Protein AF-A0A353PHP0-F1 (afdb_monomer_lite)

pLDDT: mean 90.65, std 4.7, range [76.19, 97.06]

Structure (mmCIF, N/CA/C/O backbone):
data_AF-A0A353PHP0-F1
#
_entry.id   AF-A0A353PHP0-F1
#
loop_
_atom_site.group_PDB
_atom_site.id
_atom_site.type_symbol
_atom_site.label_atom_id
_atom_site.label_alt_id
_atom_site.label_comp_id
_atom_site.label_asym_id
_atom_site.label_entity_id
_atom_site.label_seq_id
_atom_site.pdbx_PDB_ins_code
_atom_site.Cartn_x
_atom_site.Cartn_y
_atom_site.Cartn_z
_atom_site.occupancy
_atom_site.B_iso_or_equiv
_atom_site.auth_seq_id
_atom_site.auth_comp_id
_atom_site.auth_asym_id
_atom_site.auth_atom_id
_atom_site.pdbx_PDB_model_num
ATOM 1 N N . MET A 1 1 ? -19.219 10.106 6.980 1.00 82.94 1 MET A N 1
ATOM 2 C CA . MET A 1 1 ? -17.929 9.731 6.370 1.00 82.94 1 MET A CA 1
ATOM 3 C C . MET A 1 1 ? -17.165 11.012 6.135 1.00 82.94 1 MET A C 1
ATOM 5 O O . MET A 1 1 ? -17.767 11.955 5.636 1.00 82.94 1 MET A O 1
ATOM 9 N N . MET A 1 2 ? -15.906 11.061 6.548 1.00 92.88 2 MET A N 1
ATOM 10 C CA . MET A 1 2 ? -15.044 12.233 6.441 1.00 92.88 2 MET A CA 1
ATOM 11 C C . MET A 1 2 ? -13.754 11.829 5.733 1.00 92.88 2 MET A C 1
ATOM 13 O O . MET A 1 2 ? -13.275 10.714 5.925 1.00 92.88 2 MET A O 1
ATOM 17 N N . ILE A 1 3 ? -13.235 12.707 4.879 1.00 95.25 3 ILE A N 1
ATOM 18 C CA . ILE A 1 3 ? -12.002 12.472 4.127 1.00 95.25 3 ILE A CA 1
ATOM 19 C C . ILE A 1 3 ? -10.985 13.497 4.607 1.00 95.25 3 ILE A C 1
ATOM 21 O O . ILE A 1 3 ? -11.263 14.696 4.592 1.00 95.25 3 ILE A O 1
ATOM 25 N N . TYR A 1 4 ? -9.832 13.012 5.047 1.00 94.31 4 TYR A N 1
ATOM 26 C CA . TYR A 1 4 ? -8.721 13.819 5.522 1.00 94.31 4 TYR A CA 1
ATOM 27 C C . TYR A 1 4 ? -7.579 13.748 4.512 1.00 94.31 4 TYR A C 1
ATOM 29 O O . TYR A 1 4 ? -7.141 12.658 4.141 1.00 94.31 4 TYR A O 1
ATOM 37 N N . ASP A 1 5 ? -7.100 14.918 4.095 1.00 94.00 5 ASP A N 1
ATOM 38 C CA . ASP A 1 5 ? -5.894 15.082 3.284 1.00 94.00 5 ASP A CA 1
ATOM 39 C C . ASP A 1 5 ? -4.726 15.433 4.220 1.00 94.00 5 ASP A C 1
ATOM 41 O O . ASP A 1 5 ? -4.592 16.570 4.672 1.00 94.00 5 ASP A O 1
ATOM 45 N N . GLN A 1 6 ? -3.928 14.424 4.572 1.00 90.44 6 GLN A N 1
ATOM 46 C CA . GLN A 1 6 ? -2.770 14.510 5.465 1.00 90.44 6 GLN A CA 1
ATOM 47 C C . GLN A 1 6 ? -1.513 14.091 4.689 1.00 90.44 6 GLN A C 1
ATOM 49 O O . GLN A 1 6 ? -0.870 13.094 5.021 1.00 90.44 6 GLN A O 1
ATOM 54 N N . LYS A 1 7 ? -1.192 14.822 3.610 1.00 90.31 7 LYS A N 1
ATOM 55 C CA . LYS A 1 7 ? -0.123 14.462 2.658 1.00 90.31 7 LYS A CA 1
ATOM 56 C C . LYS A 1 7 ? 1.164 13.970 3.348 1.00 90.31 7 LYS A C 1
ATOM 58 O O . LYS A 1 7 ? 1.655 14.650 4.249 1.00 90.31 7 LYS A O 1
ATOM 63 N N . PRO A 1 8 ? 1.743 12.837 2.898 1.00 94.06 8 PRO A N 1
ATOM 64 C CA . PRO A 1 8 ? 1.388 12.071 1.693 1.00 94.06 8 PRO A CA 1
ATOM 65 C C . PRO A 1 8 ? 0.208 11.095 1.865 1.00 94.06 8 PRO A C 1
ATOM 67 O O . PRO A 1 8 ? -0.086 10.338 0.939 1.00 94.06 8 PRO A O 1
ATOM 70 N N . TYR A 1 9 ? -0.455 11.097 3.020 1.00 95.69 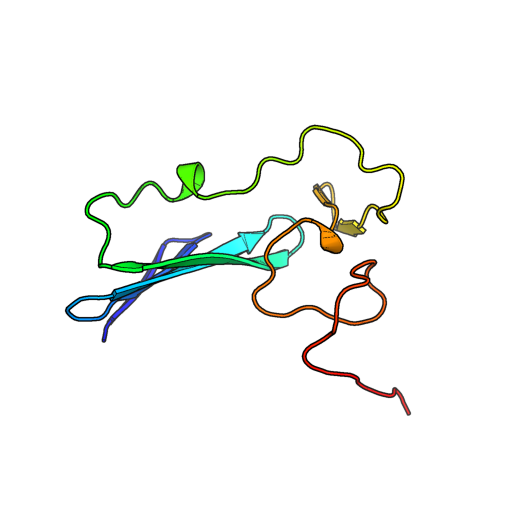9 TYR A N 1
ATOM 71 C CA . TYR A 1 9 ? -1.516 10.162 3.366 1.00 95.69 9 TYR A CA 1
ATOM 72 C C . TYR A 1 9 ? -2.911 10.738 3.119 1.00 95.69 9 TYR A C 1
ATOM 74 O O . TYR A 1 9 ? -3.176 11.921 3.333 1.00 95.69 9 TYR A O 1
ATOM 82 N N . PHE A 1 10 ? -3.834 9.862 2.750 1.00 95.81 10 PHE A N 1
ATOM 83 C CA . PHE A 1 10 ? -5.260 10.145 2.714 1.00 95.81 10 PHE A CA 1
ATOM 84 C C . PHE A 1 10 ? -5.966 9.160 3.633 1.00 95.81 10 PHE A C 1
ATOM 86 O O . PHE A 1 10 ? -5.788 7.948 3.506 1.00 95.81 10 PHE A O 1
ATOM 93 N N . LYS A 1 11 ? -6.780 9.684 4.550 1.00 95.69 11 LYS A N 1
ATOM 94 C CA . LYS A 1 11 ? -7.589 8.881 5.470 1.00 95.69 11 LYS A CA 1
ATOM 95 C C . LYS A 1 11 ? -9.066 9.097 5.172 1.00 95.69 11 LYS A C 1
ATOM 97 O O . LYS A 1 11 ? -9.568 10.216 5.261 1.00 95.69 11 LYS A O 1
ATOM 102 N N . LEU A 1 12 ? -9.778 8.019 4.877 1.00 95.50 12 LEU A N 1
ATOM 103 C CA . LEU A 1 12 ? -11.234 7.984 4.860 1.00 95.50 12 LEU A CA 1
ATOM 104 C C . LEU A 1 12 ? -11.698 7.406 6.193 1.00 95.50 12 LEU A C 1
ATOM 106 O O . LEU A 1 12 ? -11.366 6.278 6.554 1.00 95.50 12 LEU A O 1
ATOM 110 N N . GLU A 1 13 ? -12.476 8.193 6.922 1.00 95.56 13 GLU A N 1
ATOM 111 C CA . GLU A 1 13 ? -12.954 7.859 8.254 1.00 95.56 13 GLU A CA 1
ATOM 112 C C . GLU A 1 13 ? -14.480 7.736 8.255 1.00 95.56 13 GLU A C 1
ATOM 114 O O . GLU A 1 13 ? -15.232 8.607 7.791 1.00 95.56 13 GLU A O 1
ATOM 119 N N . THR A 1 14 ? -14.957 6.629 8.805 1.00 95.44 14 THR A N 1
ATOM 120 C CA . THR A 1 14 ? -16.368 6.419 9.129 1.00 95.44 14 THR A CA 1
ATOM 121 C C . THR A 1 14 ? -16.544 6.406 10.648 1.00 95.44 14 THR A C 1
ATOM 123 O O . THR A 1 14 ? -15.641 6.776 11.395 1.00 95.44 14 THR A O 1
ATOM 126 N N . LYS A 1 15 ? -17.725 6.012 11.134 1.00 94.50 15 LYS A N 1
ATOM 127 C CA . LYS A 1 15 ? -17.953 5.890 12.576 1.00 94.50 15 LYS A CA 1
ATOM 128 C C . LYS A 1 15 ? -16.998 4.867 13.209 1.00 94.50 15 LYS A C 1
ATOM 130 O O . LYS A 1 15 ? -16.430 5.151 14.258 1.00 94.50 15 LYS A O 1
ATOM 135 N N . ASP A 1 16 ? -16.803 3.734 12.535 1.00 95.44 16 ASP A N 1
ATOM 136 C CA . ASP A 1 16 ? -16.145 2.554 13.106 1.00 95.44 16 ASP A CA 1
ATOM 137 C C . ASP A 1 16 ? -14.928 2.075 12.288 1.00 95.44 16 ASP A C 1
ATOM 139 O O . ASP A 1 16 ? -14.172 1.229 12.763 1.00 95.44 16 ASP A O 1
ATOM 143 N N . LEU A 1 17 ? -14.713 2.612 11.078 1.00 96.62 17 LEU A N 1
ATOM 144 C CA . LEU A 1 17 ? -13.669 2.167 10.144 1.00 96.62 17 LEU A CA 1
ATOM 145 C C . LEU A 1 17 ? -12.763 3.303 9.671 1.00 96.62 17 LEU A C 1
ATOM 147 O O . LEU A 1 17 ? -13.256 4.401 9.393 1.00 96.62 17 LEU A O 1
ATOM 151 N N . ASN A 1 18 ? -11.488 2.968 9.468 1.00 96.44 18 ASN A N 1
ATOM 152 C CA . ASN A 1 18 ? -10.502 3.771 8.750 1.00 96.44 18 ASN A CA 1
ATOM 153 C C . ASN A 1 18 ? -10.051 3.042 7.479 1.00 96.44 18 ASN A C 1
ATOM 155 O O . ASN A 1 18 ? -9.802 1.837 7.503 1.00 96.44 18 ASN A O 1
ATOM 159 N N . TYR A 1 19 ? -9.898 3.800 6.398 1.00 96.69 19 TYR A N 1
ATOM 160 C CA . TYR A 1 19 ? -9.226 3.388 5.170 1.00 96.69 19 TYR A CA 1
ATOM 161 C C . TYR A 1 19 ? -8.115 4.394 4.882 1.00 96.69 19 TYR A C 1
ATOM 163 O O . TYR A 1 19 ? -8.383 5.595 4.826 1.00 96.69 19 TYR A O 1
ATOM 171 N N . ILE A 1 20 ? -6.875 3.930 4.772 1.00 96.62 20 ILE A N 1
ATOM 172 C CA . ILE A 1 20 ? -5.688 4.783 4.736 1.00 96.62 20 ILE A CA 1
ATOM 173 C C . ILE A 1 20 ? -4.833 4.387 3.542 1.00 96.62 20 ILE A C 1
ATOM 175 O O . ILE A 1 20 ? -4.457 3.223 3.395 1.00 96.62 20 ILE A O 1
ATOM 179 N N . ILE A 1 21 ? -4.506 5.381 2.722 1.00 97.06 21 ILE A N 1
ATOM 180 C CA . ILE A 1 21 ? -3.661 5.233 1.538 1.00 97.06 21 ILE A CA 1
ATOM 181 C C . ILE A 1 21 ? -2.575 6.297 1.528 1.00 97.06 21 ILE A C 1
ATOM 183 O O . ILE A 1 21 ? -2.725 7.349 2.151 1.00 97.06 21 ILE A O 1
ATOM 187 N N . LYS A 1 22 ? -1.496 6.044 0.792 1.00 95.88 22 LYS A N 1
ATOM 188 C CA . LYS A 1 22 ? -0.373 6.972 0.635 1.00 95.88 22 LYS A CA 1
ATOM 189 C C . LYS A 1 22 ? -0.020 7.156 -0.830 1.00 95.88 22 LYS A C 1
ATOM 191 O O . LYS A 1 22 ? -0.087 6.210 -1.606 1.00 95.88 22 LYS A O 1
ATOM 196 N N . VAL A 1 23 ? 0.422 8.354 -1.197 1.00 95.19 23 VAL A N 1
ATOM 197 C CA . VAL A 1 23 ? 1.160 8.561 -2.448 1.00 95.19 23 VAL A CA 1
ATOM 198 C C . VAL A 1 23 ? 2.634 8.251 -2.196 1.00 95.19 23 VAL A C 1
ATOM 200 O O . VAL A 1 23 ? 3.296 8.930 -1.408 1.00 95.19 23 VAL A O 1
ATOM 203 N N . SER A 1 24 ? 3.141 7.205 -2.844 1.00 92.31 24 SER A N 1
ATOM 204 C CA . SER A 1 24 ? 4.543 6.805 -2.776 1.00 92.31 24 SER A CA 1
ATOM 205 C C . SER A 1 24 ? 5.452 7.857 -3.410 1.00 92.31 24 SER A C 1
ATOM 207 O O . SER A 1 24 ? 5.031 8.663 -4.244 1.00 92.31 24 SER A O 1
ATOM 209 N N . LYS A 1 25 ? 6.744 7.814 -3.075 1.00 91.19 25 LYS A N 1
ATOM 210 C CA . LYS A 1 25 ? 7.747 8.682 -3.713 1.00 91.19 25 LYS A CA 1
ATOM 211 C C . LYS A 1 25 ? 7.902 8.412 -5.215 1.00 91.19 25 LYS A C 1
ATOM 213 O O . LYS A 1 25 ? 8.340 9.283 -5.949 1.00 91.19 25 LYS A O 1
ATOM 218 N N . THR A 1 26 ? 7.523 7.220 -5.672 1.00 91.44 26 THR A N 1
ATOM 219 C CA . THR A 1 26 ? 7.492 6.822 -7.086 1.00 91.44 26 THR A CA 1
ATOM 220 C C . THR A 1 26 ? 6.139 7.111 -7.761 1.00 91.44 26 THR A C 1
ATOM 222 O O . THR A 1 26 ? 5.907 6.660 -8.885 1.00 91.44 26 THR A O 1
ATOM 225 N N . ALA A 1 27 ? 5.267 7.884 -7.098 1.00 91.69 27 ALA A N 1
ATOM 226 C CA . ALA A 1 27 ? 3.963 8.360 -7.565 1.00 91.69 27 ALA A CA 1
ATOM 227 C C . ALA A 1 27 ? 2.889 7.274 -7.785 1.00 91.69 27 ALA A C 1
ATOM 229 O O . ALA A 1 27 ? 1.955 7.465 -8.567 1.00 91.69 27 ALA A O 1
ATOM 230 N N . GLN A 1 28 ? 2.978 6.140 -7.086 1.00 92.94 28 GLN A N 1
ATOM 231 C CA . GLN A 1 28 ? 1.885 5.166 -7.000 1.00 92.94 28 GLN A CA 1
ATOM 232 C C . GLN A 1 28 ? 1.053 5.373 -5.736 1.00 92.94 28 GLN A C 1
ATOM 234 O O . GLN A 1 28 ? 1.515 5.942 -4.751 1.00 92.94 28 GLN A O 1
ATOM 239 N N . LEU A 1 29 ? -0.184 4.880 -5.764 1.00 94.69 29 LEU A N 1
ATOM 240 C CA . LEU A 1 29 ? -1.041 4.817 -4.587 1.00 94.69 29 LEU A CA 1
ATOM 241 C C . LEU A 1 29 ? -0.803 3.496 -3.852 1.00 94.69 29 LEU A C 1
ATOM 243 O O . LEU A 1 29 ? -1.041 2.427 -4.414 1.00 94.69 29 LEU A O 1
ATOM 247 N N . GLU A 1 30 ? -0.341 3.584 -2.609 1.00 95.31 30 GLU A N 1
ATOM 248 C CA . GLU A 1 30 ? -0.122 2.454 -1.709 1.00 95.31 30 GLU A CA 1
ATOM 249 C C . GLU A 1 30 ? -1.297 2.314 -0.738 1.00 95.31 30 GLU A C 1
ATOM 251 O O . GLU A 1 30 ? -1.706 3.291 -0.103 1.00 95.31 30 GLU A O 1
ATOM 256 N N . HIS A 1 31 ? -1.802 1.093 -0.595 1.00 96.25 31 HIS A N 1
ATOM 257 C CA . HIS A 1 31 ? -2.769 0.724 0.427 1.00 96.25 31 HIS A CA 1
ATOM 258 C C . HIS A 1 31 ? -2.042 0.481 1.749 1.00 96.25 31 HIS A C 1
ATOM 260 O O . HIS A 1 31 ? -1.225 -0.436 1.838 1.00 96.25 31 HIS A O 1
ATOM 266 N N . LEU A 1 32 ? -2.344 1.262 2.788 1.00 96.00 32 LEU A N 1
ATOM 267 C CA . LEU A 1 32 ? -1.723 1.076 4.103 1.00 96.00 32 LEU A CA 1
ATOM 268 C C . LEU A 1 32 ? -2.609 0.289 5.062 1.00 96.00 32 LEU A C 1
ATOM 270 O O . LEU A 1 32 ? -2.117 -0.566 5.796 1.00 96.00 32 LEU A O 1
ATOM 274 N N . TYR A 1 33 ? -3.908 0.595 5.100 1.00 96.06 33 TYR A N 1
ATOM 275 C CA . TYR A 1 33 ? -4.804 -0.020 6.071 1.00 96.06 33 TYR A CA 1
ATOM 276 C C . TYR A 1 33 ? -6.274 0.104 5.691 1.00 96.06 33 TYR A C 1
ATOM 278 O O . TYR A 1 33 ? -6.745 1.175 5.310 1.00 96.06 33 TYR A O 1
ATOM 286 N N . PHE A 1 34 ? -7.022 -0.967 5.937 1.00 96.19 34 PHE A N 1
ATOM 287 C CA . PHE A 1 34 ? -8.473 -0.947 6.012 1.00 96.19 34 PHE A CA 1
ATOM 288 C C . PHE A 1 34 ? -8.941 -1.784 7.199 1.00 96.19 34 PHE A C 1
ATOM 290 O O . PHE A 1 34 ? -8.645 -2.975 7.289 1.00 96.19 34 PHE A O 1
ATOM 297 N N . GLY A 1 35 ? -9.688 -1.170 8.114 1.00 96.00 35 GLY A N 1
ATOM 298 C CA . GLY A 1 35 ? -10.188 -1.876 9.287 1.00 96.00 35 GLY A CA 1
ATOM 299 C C . GLY A 1 35 ? -10.790 -0.956 10.334 1.00 96.00 35 GLY A C 1
ATOM 300 O O . GLY A 1 35 ? -11.208 0.160 10.030 1.00 96.00 35 GLY A O 1
ATOM 301 N N . ALA A 1 36 ? -10.832 -1.439 11.578 1.00 96.19 36 ALA A N 1
ATOM 302 C CA . ALA A 1 36 ? -11.347 -0.690 12.718 1.00 96.19 36 ALA A CA 1
ATOM 303 C C . ALA A 1 36 ? -10.640 0.661 12.873 1.00 96.19 36 ALA A C 1
ATOM 305 O O . ALA A 1 36 ? -9.451 0.793 12.563 1.00 96.19 36 ALA A O 1
ATOM 306 N N . LYS A 1 37 ? -11.377 1.655 13.369 1.00 94.56 37 LYS A N 1
ATOM 307 C CA . LYS A 1 37 ? -10.859 3.000 13.606 1.00 94.56 37 LYS A CA 1
ATOM 308 C C . LYS A 1 37 ? -9.601 2.956 14.480 1.00 94.56 37 LYS A C 1
ATOM 310 O O . LYS A 1 37 ? -9.621 2.432 15.592 1.00 94.56 37 LYS A O 1
ATOM 315 N N . LEU A 1 38 ? -8.513 3.512 13.954 1.00 92.25 38 LEU A N 1
ATOM 316 C CA . LEU A 1 38 ? -7.240 3.610 14.659 1.00 92.25 38 LEU A CA 1
ATOM 317 C C . LEU A 1 38 ? -7.285 4.757 15.671 1.00 92.25 38 LEU A C 1
ATOM 319 O O . LEU A 1 38 ? -7.919 5.785 15.431 1.00 92.25 38 LEU A O 1
ATOM 323 N N . ILE A 1 39 ? -6.607 4.554 16.798 1.00 90.00 39 ILE A N 1
ATOM 324 C CA . ILE A 1 39 ? -6.428 5.571 17.844 1.00 90.00 39 ILE A CA 1
ATOM 325 C C . ILE A 1 39 ? -5.226 6.468 17.510 1.00 90.00 39 ILE A C 1
ATOM 327 O O . ILE A 1 39 ? -5.244 7.654 17.825 1.00 90.00 39 ILE A O 1
ATOM 331 N N . ASP A 1 40 ? -4.203 5.897 16.868 1.00 88.06 40 ASP A N 1
ATOM 332 C CA . ASP A 1 40 ? -2.972 6.578 16.462 1.00 88.06 40 ASP A CA 1
ATOM 333 C C . ASP A 1 40 ? -3.050 7.020 14.988 1.00 88.06 40 ASP A C 1
ATOM 335 O O . ASP A 1 40 ? -3.616 6.316 14.146 1.00 8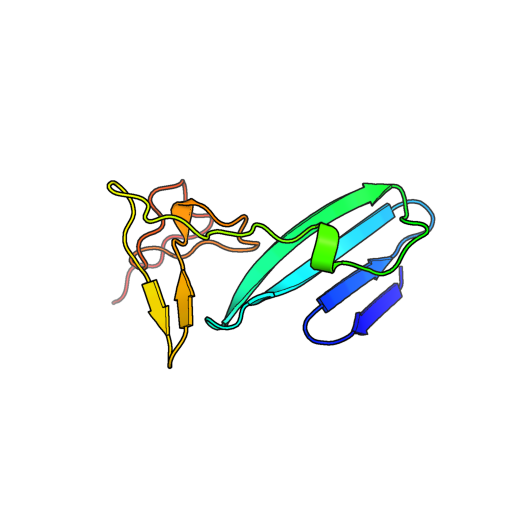8.06 40 ASP A O 1
ATOM 339 N N . GLU A 1 41 ? -2.476 8.185 14.687 1.00 84.94 41 GLU A N 1
ATOM 340 C CA . GLU A 1 41 ? -2.358 8.748 13.335 1.00 84.94 41 GLU A CA 1
ATOM 341 C C . GLU A 1 41 ? -0.937 8.607 12.752 1.00 84.94 41 GLU A C 1
ATOM 343 O O . GLU A 1 41 ? -0.656 9.115 11.668 1.00 84.94 41 GLU A O 1
ATOM 348 N N . ASN A 1 42 ? -0.023 7.908 13.434 1.00 90.50 42 ASN A N 1
ATOM 349 C CA . ASN A 1 42 ? 1.297 7.593 12.898 1.00 90.50 42 ASN A CA 1
ATOM 350 C C . ASN A 1 42 ? 1.241 6.445 11.875 1.00 90.50 42 ASN A C 1
ATOM 352 O O . ASN A 1 42 ? 1.440 5.271 12.197 1.00 90.50 42 ASN A O 1
ATOM 356 N N . TYR A 1 43 ? 0.993 6.796 10.615 1.00 92.31 43 TYR A N 1
ATOM 357 C CA . TYR A 1 43 ? 0.865 5.825 9.527 1.00 92.31 43 TYR A CA 1
ATOM 358 C C . TYR A 1 43 ? 2.199 5.270 9.010 1.00 92.31 43 TYR A C 1
ATOM 360 O O . TYR A 1 43 ? 2.185 4.269 8.300 1.00 92.31 43 TYR A O 1
ATOM 368 N N . GLU A 1 44 ? 3.349 5.840 9.394 1.00 91.50 44 GLU A N 1
ATOM 369 C CA . GLU A 1 44 ? 4.666 5.341 8.959 1.00 91.50 44 GLU A CA 1
ATOM 370 C C . GLU A 1 44 ? 4.900 3.891 9.422 1.00 91.50 44 GLU A C 1
ATOM 372 O O . GLU A 1 44 ? 5.554 3.093 8.751 1.00 91.50 44 GLU A O 1
ATOM 377 N N . ALA A 1 45 ? 4.318 3.521 10.567 1.00 91.31 45 ALA A N 1
ATOM 378 C CA . ALA A 1 45 ? 4.375 2.164 11.101 1.00 91.31 45 ALA A CA 1
ATOM 379 C C . ALA A 1 45 ? 3.641 1.128 10.227 1.00 91.31 45 ALA A C 1
ATOM 381 O O . ALA A 1 45 ? 3.891 -0.068 10.370 1.00 91.31 45 ALA A O 1
ATOM 382 N N . LEU A 1 46 ? 2.745 1.575 9.342 1.00 92.50 46 LEU A N 1
ATOM 383 C CA . LEU A 1 46 ? 1.973 0.729 8.430 1.00 92.50 46 LEU A CA 1
ATOM 384 C C . LEU A 1 46 ? 2.674 0.539 7.076 1.00 92.50 46 LEU A C 1
ATOM 386 O O . LEU A 1 46 ? 2.225 -0.261 6.260 1.00 92.50 46 LEU A O 1
ATOM 390 N N . GLU A 1 47 ? 3.759 1.271 6.817 1.00 91.88 47 GLU A N 1
ATOM 391 C CA . GLU A 1 47 ? 4.462 1.209 5.539 1.00 91.88 47 GLU A CA 1
ATOM 392 C C . GLU A 1 47 ? 5.322 -0.051 5.399 1.00 91.88 47 GLU A C 1
ATOM 394 O O . GLU A 1 47 ? 6.031 -0.465 6.323 1.00 91.88 47 GLU A O 1
ATOM 399 N N . ILE A 1 48 ? 5.341 -0.619 4.190 1.00 89.12 48 ILE A N 1
ATOM 400 C CA . ILE A 1 48 ? 6.276 -1.692 3.851 1.00 89.12 48 ILE A CA 1
ATOM 401 C C . ILE A 1 48 ? 7.667 -1.103 3.616 1.00 89.12 48 ILE A C 1
ATOM 403 O O . ILE A 1 48 ? 7.871 -0.246 2.760 1.00 89.12 48 ILE A O 1
ATOM 407 N N . LYS A 1 49 ? 8.656 -1.622 4.349 1.00 87.62 49 LYS A N 1
ATOM 408 C CA . LYS A 1 49 ? 10.064 -1.226 4.229 1.00 87.62 49 LYS A CA 1
ATOM 409 C C . LYS A 1 49 ? 10.829 -2.246 3.388 1.00 87.62 49 LYS A C 1
ATOM 411 O O . LYS A 1 49 ? 11.222 -3.301 3.884 1.00 87.62 49 LYS A O 1
ATOM 416 N N . LEU A 1 50 ? 11.045 -1.930 2.112 1.00 84.94 50 LEU A N 1
ATOM 417 C CA . LEU A 1 50 ? 11.831 -2.748 1.184 1.00 84.94 50 LEU A CA 1
ATOM 418 C C . LEU A 1 50 ? 13.301 -2.304 1.203 1.00 84.94 50 LEU A C 1
ATOM 420 O O . LEU A 1 50 ? 13.709 -1.440 0.437 1.00 84.94 50 LEU A O 1
ATOM 424 N N . ASN A 1 51 ? 14.098 -2.897 2.094 1.00 78.12 51 ASN A N 1
ATOM 425 C CA . ASN A 1 51 ? 15.527 -2.570 2.246 1.00 78.12 51 ASN A CA 1
ATOM 426 C C . ASN A 1 51 ? 16.468 -3.598 1.593 1.00 78.12 51 ASN A C 1
ATOM 428 O O . ASN A 1 51 ? 17.687 -3.443 1.647 1.00 78.12 51 ASN A O 1
ATOM 432 N N . ALA A 1 52 ? 15.916 -4.669 1.023 1.00 78.31 52 ALA A N 1
ATOM 433 C CA . ALA A 1 52 ? 16.663 -5.737 0.374 1.00 78.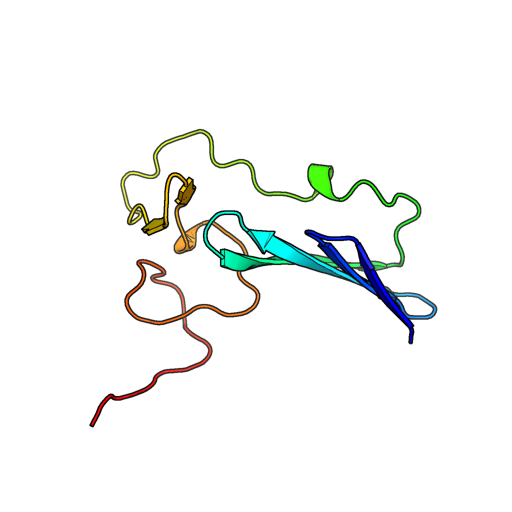31 52 ALA A CA 1
ATOM 434 C C . ALA A 1 52 ? 16.263 -5.838 -1.099 1.00 78.31 52 ALA A C 1
ATOM 436 O O . ALA A 1 52 ? 15.112 -5.586 -1.455 1.00 78.31 52 ALA A O 1
ATOM 437 N N . GLY A 1 53 ? 17.216 -6.230 -1.945 1.00 76.19 53 GLY A N 1
ATOM 438 C CA . GLY A 1 53 ? 16.932 -6.527 -3.344 1.00 76.19 53 GLY A CA 1
ATOM 439 C C . GLY A 1 53 ? 16.037 -7.759 -3.470 1.00 76.19 53 GLY A C 1
ATOM 440 O O . GLY A 1 53 ? 16.248 -8.763 -2.786 1.00 76.19 53 GLY A O 1
ATOM 441 N N . ALA A 1 54 ? 15.061 -7.690 -4.369 1.00 80.69 54 ALA A N 1
ATOM 442 C CA . ALA A 1 54 ? 14.191 -8.804 -4.704 1.00 80.69 54 ALA A CA 1
ATOM 443 C C . ALA A 1 54 ? 14.625 -9.391 -6.053 1.00 80.69 54 ALA A C 1
ATOM 445 O O . ALA A 1 54 ? 14.343 -8.836 -7.108 1.00 80.69 54 ALA A O 1
ATOM 446 N N . GLY A 1 55 ? 15.366 -10.504 -6.020 1.00 78.94 55 GLY A N 1
ATOM 447 C CA . GLY A 1 55 ? 16.040 -11.048 -7.209 1.00 78.94 55 GLY A CA 1
ATOM 448 C C . GLY A 1 55 ? 15.114 -11.507 -8.344 1.00 78.94 55 GLY A C 1
ATOM 449 O O . GLY A 1 55 ? 15.568 -11.643 -9.475 1.00 78.94 55 GLY A O 1
ATOM 450 N N . SER A 1 56 ? 13.833 -11.747 -8.057 1.00 82.62 56 SER A N 1
ATOM 451 C CA . SER A 1 56 ? 12.806 -12.112 -9.044 1.00 82.62 56 SER A CA 1
ATOM 452 C C . SER A 1 56 ? 11.933 -10.939 -9.495 1.00 82.62 56 SER A C 1
ATOM 454 O O . SER A 1 56 ? 11.101 -11.116 -10.382 1.00 82.62 56 SER A O 1
ATOM 456 N N . SER A 1 57 ? 12.079 -9.773 -8.870 1.00 88.38 57 SER A N 1
ATOM 457 C CA . SER A 1 57 ? 11.214 -8.615 -9.081 1.00 88.38 57 SER A CA 1
ATOM 458 C C . SER A 1 57 ? 11.884 -7.607 -10.005 1.00 88.38 57 SER A C 1
ATOM 460 O O . SER A 1 57 ? 13.110 -7.530 -10.094 1.00 88.38 57 SER A O 1
ATOM 462 N N . ILE A 1 58 ? 11.074 -6.814 -10.700 1.00 89.25 58 ILE A N 1
ATOM 463 C CA . ILE A 1 58 ? 11.581 -5.729 -11.539 1.00 89.25 58 ILE A CA 1
ATOM 464 C C . ILE A 1 5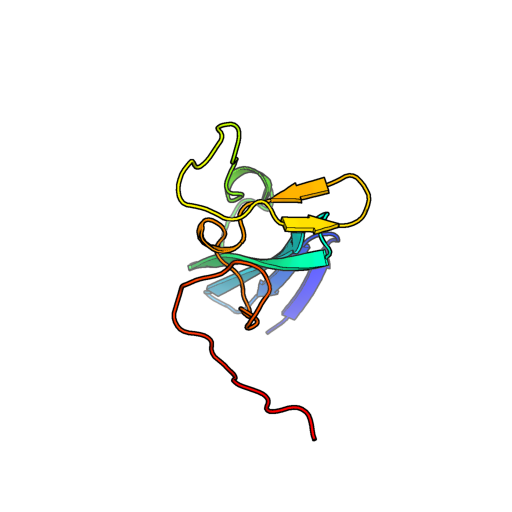8 ? 11.668 -4.467 -10.690 1.00 89.25 58 ILE A C 1
ATOM 466 O O . ILE A 1 58 ? 10.674 -4.033 -10.110 1.00 89.25 58 ILE A O 1
ATOM 470 N N . GLU A 1 59 ? 12.863 -3.881 -10.622 1.00 90.50 59 GLU A N 1
ATOM 471 C CA . GLU A 1 59 ? 13.055 -2.579 -9.993 1.00 90.50 59 GLU A CA 1
ATOM 472 C C . GLU A 1 59 ? 12.427 -1.504 -10.884 1.00 90.50 59 GLU A C 1
ATOM 474 O O . GLU A 1 59 ? 12.880 -1.252 -12.002 1.00 90.50 59 GLU A O 1
ATOM 479 N N . TYR A 1 60 ? 11.349 -0.899 -10.395 1.00 90.00 60 TYR A N 1
ATOM 480 C CA . TYR A 1 60 ? 10.744 0.268 -11.008 1.00 90.00 60 TYR A CA 1
ATOM 481 C C . TYR A 1 60 ? 11.427 1.521 -10.465 1.00 90.00 60 TYR A C 1
ATOM 483 O O . TYR A 1 60 ? 11.509 1.720 -9.251 1.00 90.00 60 TYR A O 1
ATOM 491 N N . GLU A 1 61 ? 11.876 2.380 -11.373 1.00 90.88 61 GLU A N 1
ATOM 492 C CA . GLU A 1 61 ? 12.517 3.651 -11.051 1.00 90.88 61 GLU A CA 1
ATOM 493 C C . GLU A 1 61 ? 11.657 4.810 -11.559 1.00 90.88 61 GLU A C 1
ATOM 495 O O . GLU A 1 61 ? 11.196 4.821 -12.705 1.00 90.88 61 GLU A O 1
ATOM 500 N N . HIS A 1 62 ? 11.420 5.787 -10.688 1.00 89.25 62 HIS A N 1
ATOM 501 C CA . HIS A 1 62 ? 10.780 7.046 -11.045 1.00 89.25 62 HIS A CA 1
ATOM 502 C C . HIS A 1 62 ? 11.454 8.185 -10.292 1.00 89.25 62 HIS A C 1
ATOM 504 O O . HIS A 1 62 ? 11.521 8.169 -9.061 1.00 89.25 62 HIS A O 1
ATOM 510 N N . GLU A 1 63 ? 11.954 9.159 -11.053 1.00 89.75 63 GLU A N 1
ATOM 511 C CA . GLU A 1 63 ? 12.864 10.197 -10.561 1.00 89.75 63 GLU A CA 1
ATOM 512 C C . GLU A 1 63 ? 14.102 9.570 -9.897 1.00 89.75 63 GLU A C 1
ATOM 514 O O . GLU A 1 63 ? 14.848 8.869 -10.570 1.00 89.75 63 GLU A O 1
ATOM 519 N N . GLU A 1 64 ? 14.313 9.792 -8.598 1.00 89.62 64 GLU A N 1
ATOM 520 C CA . GLU A 1 64 ? 15.440 9.247 -7.824 1.00 89.62 64 GLU A CA 1
ATOM 521 C C . GLU A 1 64 ? 15.024 8.079 -6.906 1.00 89.62 64 GLU A C 1
ATOM 523 O O . GLU A 1 64 ? 15.809 7.615 -6.076 1.00 89.62 64 GLU A O 1
ATOM 528 N N . ASN A 1 65 ? 13.774 7.611 -7.007 1.00 88.44 65 ASN A N 1
ATOM 529 C CA . ASN A 1 65 ? 13.215 6.600 -6.112 1.00 88.44 65 ASN A CA 1
ATOM 530 C C . ASN A 1 65 ? 13.036 5.257 -6.824 1.00 88.44 65 ASN A C 1
ATOM 532 O O . ASN A 1 65 ? 12.592 5.190 -7.971 1.00 88.44 65 ASN A O 1
ATOM 536 N N . LYS A 1 66 ? 13.344 4.180 -6.097 1.00 90.00 66 LYS A N 1
ATOM 537 C CA . LYS A 1 66 ? 13.295 2.795 -6.573 1.00 90.00 66 LYS A CA 1
ATOM 538 C C . LYS A 1 66 ? 12.340 1.977 -5.723 1.00 90.00 66 LYS A C 1
ATOM 540 O O . LYS A 1 66 ? 12.322 2.120 -4.500 1.00 90.00 66 LYS A O 1
ATOM 545 N N . VAL A 1 67 ? 11.547 1.128 -6.367 1.00 90.81 67 VAL A N 1
ATOM 546 C CA . VAL A 1 67 ? 10.579 0.263 -5.690 1.00 90.81 67 VAL A CA 1
ATOM 547 C C . VAL A 1 67 ? 10.319 -1.009 -6.495 1.00 90.81 67 VAL A C 1
ATOM 549 O O . VAL A 1 67 ? 10.390 -1.010 -7.721 1.00 90.81 67 VAL A O 1
ATOM 552 N N . PHE A 1 68 ? 9.965 -2.088 -5.805 1.00 92.00 68 PHE A N 1
ATOM 553 C CA . PHE A 1 68 ? 9.474 -3.322 -6.418 1.00 92.00 68 PHE A CA 1
ATOM 554 C C . PHE A 1 68 ? 7.943 -3.331 -6.340 1.00 92.00 68 PHE A C 1
ATOM 556 O O . PHE A 1 68 ? 7.370 -3.564 -5.274 1.00 92.00 68 PHE A O 1
ATOM 563 N N . LEU A 1 69 ? 7.270 -2.992 -7.446 1.00 91.06 69 LEU A N 1
ATOM 564 C CA . LEU A 1 69 ? 5.815 -2.772 -7.458 1.00 91.06 69 LEU A CA 1
ATOM 565 C C . LEU A 1 69 ? 5.001 -4.033 -7.137 1.00 91.06 69 LEU A C 1
ATOM 567 O O . LEU A 1 69 ? 3.906 -3.926 -6.593 1.00 91.06 69 LEU A O 1
ATOM 571 N N . ASP A 1 70 ? 5.542 -5.213 -7.424 1.00 90.50 70 ASP A N 1
ATOM 572 C CA . ASP A 1 70 ? 4.964 -6.517 -7.089 1.00 90.50 70 ASP A CA 1
ATOM 573 C C . ASP A 1 70 ? 4.981 -6.827 -5.580 1.00 90.50 70 ASP A C 1
ATOM 575 O O . ASP A 1 70 ? 4.154 -7.610 -5.103 1.00 90.50 70 ASP A O 1
ATOM 579 N N . LEU A 1 71 ? 5.877 -6.192 -4.816 1.00 91.12 71 LEU A N 1
ATOM 580 C CA . LEU A 1 71 ? 6.015 -6.380 -3.367 1.00 91.12 71 LEU A CA 1
ATOM 581 C C . LEU A 1 71 ? 5.247 -5.352 -2.531 1.00 91.12 71 LEU A C 1
ATOM 583 O O . LEU A 1 71 ? 5.041 -5.565 -1.336 1.00 91.12 71 LEU A O 1
ATOM 587 N N . VAL A 1 72 ? 4.811 -4.250 -3.138 1.00 92.19 72 VAL A N 1
ATOM 588 C CA . VAL A 1 72 ? 4.067 -3.190 -2.449 1.00 92.19 72 VAL A CA 1
ATOM 589 C C . VAL A 1 72 ? 2.555 -3.414 -2.600 1.00 92.19 72 VAL A C 1
ATOM 591 O O . VAL A 1 72 ? 2.096 -3.828 -3.674 1.00 92.19 72 VAL A O 1
ATOM 594 N N . PRO A 1 73 ? 1.749 -3.171 -1.550 1.00 93.69 73 PRO A N 1
ATOM 595 C CA . PRO A 1 73 ? 0.297 -3.176 -1.637 1.00 93.69 73 PRO A CA 1
ATOM 596 C C . PRO A 1 73 ? -0.150 -1.915 -2.374 1.00 93.69 73 PRO A C 1
ATOM 598 O O . PRO A 1 73 ? -0.191 -0.827 -1.811 1.00 93.69 73 PRO A O 1
ATOM 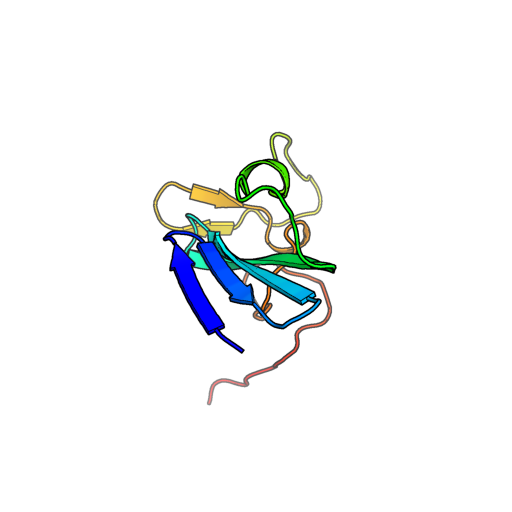601 N N . LEU A 1 74 ? -0.445 -2.047 -3.662 1.00 93.69 74 LEU A N 1
ATOM 602 C CA . LEU A 1 74 ? -0.933 -0.942 -4.480 1.00 93.69 74 LEU A CA 1
ATOM 603 C C . LEU A 1 74 ? -2.459 -0.871 -4.401 1.00 93.69 74 LEU A C 1
ATOM 605 O O . LEU A 1 74 ? -3.131 -1.895 -4.487 1.00 93.69 74 LEU A O 1
ATOM 609 N N . GLU A 1 75 ? -3.002 0.342 -4.324 1.00 94.19 75 GLU A N 1
ATOM 610 C CA . GLU A 1 75 ? -4.440 0.593 -4.501 1.00 94.19 75 GLU A CA 1
ATOM 611 C C . GLU A 1 75 ? -4.903 0.215 -5.909 1.00 94.19 75 GLU A C 1
ATOM 613 O O . GLU A 1 75 ? -6.013 -0.271 -6.120 1.00 94.19 75 GLU A O 1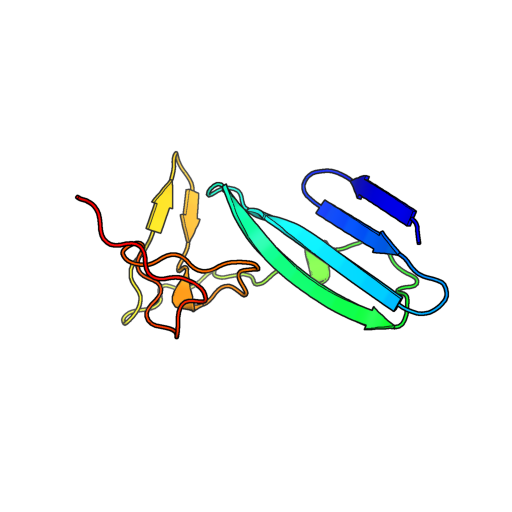
ATOM 618 N N . TYR A 1 76 ? -4.038 0.463 -6.893 1.00 91.06 76 TYR A N 1
ATOM 619 C CA . TYR A 1 76 ? -4.326 0.191 -8.288 1.00 91.06 76 TYR A CA 1
ATOM 620 C C . TYR A 1 76 ? -3.053 -0.216 -9.024 1.00 91.06 76 TYR A C 1
ATOM 622 O O . TYR A 1 76 ? -2.161 0.607 -9.250 1.00 91.06 76 TYR A O 1
ATOM 630 N N . SER A 1 77 ? -2.958 -1.494 -9.394 1.00 88.12 77 SER A N 1
ATOM 631 C CA . SER A 1 77 ? -1.829 -2.011 -10.166 1.00 88.12 77 SER A CA 1
ATOM 632 C C . SER A 1 77 ? -2.030 -1.780 -11.665 1.00 88.12 77 SER A C 1
ATOM 634 O O . SER A 1 77 ? -3.122 -1.937 -12.209 1.00 88.12 77 SER A O 1
ATOM 636 N N . GLY A 1 78 ? -0.958 -1.385 -12.351 1.00 84.31 78 GLY A N 1
ATOM 637 C CA . GLY A 1 78 ? -0.951 -1.177 -13.799 1.00 84.31 78 GLY A CA 1
ATOM 638 C C . GLY A 1 78 ? -0.128 -2.240 -14.519 1.00 84.31 78 GLY A C 1
ATOM 639 O O . GLY A 1 78 ? 0.877 -2.715 -13.993 1.00 84.31 78 GLY A O 1
ATOM 640 N N . ILE A 1 79 ? -0.518 -2.569 -15.750 1.00 85.62 79 ILE A N 1
ATOM 641 C CA . ILE A 1 79 ? 0.228 -3.500 -16.605 1.00 85.62 79 ILE A CA 1
ATOM 642 C C . ILE A 1 79 ? 1.501 -2.840 -17.142 1.00 85.62 79 ILE A C 1
ATOM 644 O O . ILE A 1 79 ? 1.517 -1.654 -17.473 1.00 85.62 79 ILE A O 1
ATOM 648 N N . GLY A 1 80 ? 2.572 -3.630 -17.257 1.00 83.81 80 GLY A N 1
ATOM 649 C CA . GLY A 1 80 ? 3.803 -3.226 -17.944 1.00 83.81 80 GLY A CA 1
ATOM 650 C C . GLY A 1 80 ? 4.792 -2.428 -17.092 1.00 83.81 80 GLY A C 1
ATOM 651 O O . GLY A 1 80 ? 5.784 -1.948 -17.628 1.00 83.81 80 GLY A O 1
ATOM 652 N N . LYS A 1 81 ? 4.555 -2.297 -15.779 1.00 84.50 81 LYS A N 1
ATOM 653 C CA . LYS A 1 81 ? 5.456 -1.590 -14.845 1.00 84.50 81 LYS A CA 1
ATOM 654 C C . LYS A 1 81 ? 6.261 -2.507 -13.914 1.00 84.50 81 LYS A C 1
ATOM 656 O O . LYS A 1 81 ? 6.929 -2.009 -13.019 1.00 84.50 81 LYS A O 1
ATOM 661 N N . GLY A 1 82 ? 6.208 -3.824 -14.116 1.00 87.62 82 GLY A N 1
ATOM 662 C CA . GLY A 1 82 ? 6.928 -4.793 -13.278 1.00 87.62 82 GLY A CA 1
ATOM 663 C C . GLY A 1 82 ? 6.109 -5.396 -12.134 1.00 87.62 82 GLY A C 1
ATOM 664 O O . GLY A 1 82 ? 6.661 -6.143 -11.335 1.00 87.62 82 GLY A O 1
ATOM 665 N N . ASP A 1 83 ? 4.804 -5.114 -12.068 1.00 89.81 83 ASP A N 1
ATOM 666 C CA . ASP A 1 83 ? 3.873 -5.876 -11.231 1.00 89.81 83 ASP A CA 1
ATOM 667 C C . ASP A 1 83 ? 3.358 -7.093 -12.016 1.00 89.81 83 ASP A C 1
ATOM 669 O O . ASP A 1 83 ? 2.715 -6.943 -13.057 1.00 89.81 83 ASP A O 1
ATOM 673 N N . PHE A 1 84 ? 3.678 -8.295 -11.533 1.00 88.56 84 PHE A N 1
ATOM 674 C CA . PHE A 1 84 ? 3.286 -9.567 -12.154 1.00 88.56 84 PHE A CA 1
ATOM 675 C C . PHE A 1 84 ? 1.974 -10.140 -11.598 1.00 88.56 84 PHE A C 1
ATOM 677 O O . PHE A 1 84 ? 1.542 -11.215 -12.021 1.00 88.56 84 PHE A O 1
ATOM 684 N N . ARG A 1 85 ? 1.347 -9.468 -10.626 1.00 89.88 85 ARG A N 1
ATOM 685 C CA . ARG A 1 85 ? 0.070 -9.894 -10.041 1.00 89.88 85 ARG A CA 1
ATOM 686 C C . ARG A 1 85 ? -1.087 -9.599 -10.998 1.00 89.88 85 ARG A C 1
ATOM 688 O O . ARG A 1 85 ? -0.941 -8.893 -11.994 1.00 89.88 85 ARG A O 1
ATOM 695 N N . LEU A 1 86 ? -2.267 -10.139 -10.685 1.00 88.88 86 LEU A N 1
ATOM 696 C CA . LEU A 1 86 ? -3.477 -9.858 -11.455 1.00 88.88 86 LEU A CA 1
ATOM 697 C C . LEU A 1 86 ? -3.799 -8.360 -11.390 1.00 88.88 86 LEU A C 1
ATOM 699 O O . LEU A 1 86 ? -3.983 -7.799 -10.310 1.00 88.88 86 LEU A O 1
ATOM 703 N N . THR A 1 87 ? -3.874 -7.728 -12.555 1.00 89.31 87 THR A N 1
ATOM 704 C CA . THR A 1 87 ? -4.215 -6.311 -12.673 1.00 89.31 87 THR A CA 1
ATOM 705 C C . THR A 1 87 ? -5.733 -6.089 -12.607 1.00 89.31 87 THR A C 1
ATOM 707 O O . THR A 1 87 ? -6.495 -6.898 -13.143 1.00 89.31 87 THR A O 1
ATOM 710 N N . PRO A 1 88 ? -6.203 -4.993 -11.987 1.00 89.69 88 PRO A N 1
ATOM 711 C CA . PRO A 1 88 ? -7.606 -4.600 -12.025 1.00 89.69 88 PRO A CA 1
ATOM 712 C C . PRO A 1 88 ? -8.061 -4.105 -13.406 1.00 89.69 88 PRO A C 1
ATOM 714 O O . PRO A 1 88 ? -9.266 -4.062 -13.651 1.00 89.69 88 PRO A O 1
ATOM 717 N N . LEU A 1 89 ? -7.144 -3.704 -14.298 1.00 88.56 89 LEU A N 1
ATOM 718 C CA . LEU A 1 89 ? -7.489 -3.160 -15.612 1.00 88.56 89 LEU A CA 1
ATOM 719 C C . LEU A 1 89 ? -6.406 -3.421 -16.656 1.00 88.56 89 LEU A C 1
ATOM 721 O O . LEU A 1 89 ? -5.255 -3.013 -16.508 1.00 88.56 89 LEU A O 1
ATOM 725 N N . GLU A 1 90 ? -6.834 -3.990 -17.779 1.00 88.81 90 GLU A N 1
ATOM 726 C CA . GLU A 1 90 ? -6.036 -4.097 -18.993 1.00 88.81 90 GLU A CA 1
ATOM 727 C C . GLU A 1 90 ? -6.520 -3.091 -20.037 1.00 88.81 90 GLU A C 1
ATOM 729 O O . GLU A 1 90 ? -7.696 -3.065 -20.401 1.00 88.81 90 GLU A O 1
ATOM 734 N N . VAL A 1 91 ? -5.600 -2.258 -20.526 1.00 88.06 91 VAL A N 1
ATOM 735 C CA . VAL A 1 91 ? -5.871 -1.298 -21.599 1.00 88.06 91 VAL A CA 1
ATOM 736 C C . VAL A 1 91 ? -5.037 -1.677 -22.810 1.00 88.06 91 VAL A C 1
ATOM 738 O O . VAL A 1 91 ? -3.808 -1.695 -22.754 1.00 88.06 91 VAL A O 1
ATOM 741 N N . LYS A 1 92 ? -5.711 -1.933 -23.930 1.00 88.12 92 LYS A N 1
ATOM 742 C CA . LYS A 1 92 ? -5.057 -2.093 -25.224 1.00 88.12 92 LYS A CA 1
ATOM 743 C C . LYS A 1 92 ? -4.908 -0.722 -25.873 1.00 88.12 92 LYS A C 1
ATOM 745 O O . LYS A 1 92 ? -5.908 -0.059 -26.147 1.00 88.12 92 LYS A O 1
ATOM 750 N N . MET A 1 93 ? -3.668 -0.303 -26.109 1.00 85.50 93 MET A N 1
ATOM 751 C CA . MET A 1 93 ? -3.410 0.896 -26.904 1.00 85.50 93 MET A CA 1
ATOM 752 C C . MET A 1 93 ? -3.847 0.657 -28.365 1.00 85.50 93 MET A C 1
ATOM 754 O O . MET A 1 93 ? -3.703 -0.475 -28.842 1.00 85.50 93 MET A O 1
ATOM 758 N N . PRO A 1 94 ? -4.432 1.669 -29.033 1.00 80.31 94 PRO A N 1
ATOM 759 C CA . PRO A 1 94 ? -4.827 1.581 -30.438 1.00 80.31 94 PRO A CA 1
ATOM 760 C C . PRO A 1 94 ? -3.636 1.353 -31.375 1.00 80.31 94 PRO A C 1
ATOM 762 O O . PRO A 1 94 ? -2.519 1.814 -31.047 1.00 80.31 94 PRO A O 1
#

Secondary structure (DSSP, 8-state):
-EEEEETTEEEEE-SSEEEEEEE-TTSPEEEEEEEEPPS---GGGGS----S--TTS-EEEETTEEEETTTS-BSS--TTSS--SPPS------

Sequence (94 aa):
MMIYDQKPYFKLETKDLNYIIKVSKTAQLEHLYFGAKLIDENYEALEIKLNAGAGSSIEYEHEENKVFLDLVPLEYSGIGKGDFRLTPLEVKMP

Foldseek 3Di:
DDWDDPPQKIWDDDPFWIWMWGQDPQRFIATQDIDGDDPDPPSVVSFDDDPDDDPQFDWADHDHDTDRPCPTRGPFDDPPRGNPDDGPDDDDDD

Radius of gyration: 14.9 Å; chains: 1; bounding box: 35×27×48 Å